Protein AF-A0A832IEU7-F1 (afdb_monomer_lite)

pLDDT: mean 92.46, std 7.79, range [55.72, 98.38]

Secondary structure (DSSP, 8-state):
--------------SS-HHHHHHHHHHHHTTT-S------

Structure (mmCIF, N/CA/C/O backbone):
data_AF-A0A832IEU7-F1
#
_entry.id   AF-A0A832IEU7-F1
#
loop_
_atom_site.group_PDB
_atom_site.id
_atom_site.type_symbol
_atom_site.label_atom_id
_atom_site.label_alt_id
_atom_site.label_comp_id
_atom_site.label_asym_id
_atom_site.label_entity_id
_atom_site.label_seq_id
_atom_site.pdbx_PDB_ins_code
_atom_site.Cartn_x
_atom_site.Cartn_y
_atom_site.Cartn_z
_atom_site.occupancy
_atom_site.B_iso_or_equiv
_atom_site.auth_seq_id
_atom_site.auth_comp_id
_atom_site.auth_asym_id
_atom_site.auth_atom_id
_atom_site.pdbx_PDB_model_num
ATOM 1 N N . MET A 1 1 ? -18.410 -5.354 19.454 1.00 55.72 1 MET A N 1
ATOM 2 C CA . MET A 1 1 ? -17.688 -4.085 19.224 1.00 55.72 1 MET A CA 1
ATOM 3 C C . MET A 1 1 ? -17.721 -3.835 17.735 1.00 55.72 1 MET A C 1
ATOM 5 O O . MET A 1 1 ? -17.262 -4.695 16.997 1.00 55.72 1 MET A O 1
ATOM 9 N N . GLU A 1 2 ? -18.324 -2.737 17.299 1.00 79.88 2 GLU A N 1
ATOM 10 C CA . GLU A 1 2 ? -18.271 -2.326 15.895 1.00 79.88 2 GLU A CA 1
ATOM 11 C C . GLU A 1 2 ? -16.949 -1.590 15.645 1.00 79.88 2 GLU A C 1
ATOM 13 O O . GLU A 1 2 ? -16.485 -0.832 16.499 1.00 79.88 2 GLU A O 1
ATOM 18 N N . SER A 1 3 ? -16.308 -1.850 14.508 1.00 86.19 3 SER A N 1
ATOM 19 C CA . SER A 1 3 ? -15.075 -1.173 14.098 1.00 86.19 3 SER A CA 1
ATOM 20 C C . SER A 1 3 ? -15.345 -0.381 12.827 1.00 86.19 3 SER A C 1
ATOM 22 O O . SER A 1 3 ? -15.869 -0.924 11.858 1.00 86.19 3 SER A O 1
ATOM 24 N N . VAL A 1 4 ? -14.989 0.902 12.842 1.00 90.19 4 VAL A N 1
ATOM 25 C CA . VAL A 1 4 ? -15.127 1.803 11.694 1.00 90.19 4 VAL A CA 1
ATOM 26 C C . VAL A 1 4 ? -13.764 1.947 11.031 1.00 90.19 4 VAL A C 1
ATOM 28 O O . VAL A 1 4 ? -12.774 2.232 11.705 1.00 90.19 4 VAL A O 1
ATOM 31 N N . TYR A 1 5 ? -13.719 1.767 9.713 1.00 91.25 5 TYR A N 1
ATOM 32 C CA . TYR A 1 5 ? -12.505 1.894 8.912 1.00 91.25 5 TYR A CA 1
ATOM 33 C C . TYR A 1 5 ? -12.665 2.975 7.853 1.00 91.25 5 TYR A C 1
ATOM 35 O O . TYR A 1 5 ? -13.763 3.250 7.372 1.00 91.25 5 TYR A O 1
ATOM 43 N N . LYS A 1 6 ? -11.536 3.580 7.488 1.00 90.81 6 LYS A N 1
ATOM 44 C CA . LYS A 1 6 ? -11.456 4.544 6.397 1.00 90.81 6 LYS A CA 1
ATOM 45 C C . LYS A 1 6 ? -11.001 3.822 5.134 1.00 90.81 6 LYS A C 1
ATOM 47 O O . LYS A 1 6 ? -9.938 3.208 5.141 1.00 90.81 6 LYS A O 1
ATOM 52 N N . VAL A 1 7 ? -11.771 3.959 4.061 1.00 93.38 7 VAL A N 1
ATOM 53 C CA . VAL A 1 7 ? -11.349 3.566 2.712 1.00 93.38 7 VAL A CA 1
ATOM 54 C C . VAL A 1 7 ? -10.705 4.778 2.041 1.00 93.38 7 VAL A C 1
ATOM 56 O O . VAL A 1 7 ? -11.211 5.897 2.159 1.00 93.38 7 VAL A O 1
ATOM 59 N N . ILE A 1 8 ? -9.558 4.570 1.400 1.00 93.12 8 ILE A N 1
ATOM 60 C CA . ILE A 1 8 ? -8.830 5.590 0.641 1.00 93.12 8 ILE A CA 1
ATOM 61 C C . ILE A 1 8 ? -8.364 4.995 -0.684 1.00 93.12 8 ILE A C 1
ATOM 63 O O . ILE A 1 8 ? -8.029 3.815 -0.739 1.00 93.12 8 ILE A O 1
ATOM 67 N N . GLU A 1 9 ? -8.291 5.821 -1.721 1.00 95.56 9 GLU A N 1
ATOM 68 C CA . GLU A 1 9 ? -7.681 5.444 -2.994 1.00 95.56 9 GLU A CA 1
ATOM 69 C C . GLU A 1 9 ? -6.219 5.891 -3.024 1.00 95.56 9 GLU A C 1
ATOM 71 O O . GLU A 1 9 ? -5.880 7.001 -2.599 1.00 95.56 9 GLU A O 1
ATOM 76 N N . ILE A 1 10 ? -5.346 5.017 -3.523 1.00 94.50 10 ILE A N 1
ATOM 77 C CA . ILE A 1 10 ? -3.918 5.285 -3.694 1.00 94.50 10 ILE A CA 1
ATOM 78 C C . ILE A 1 10 ? -3.486 4.877 -5.098 1.00 94.50 10 ILE A C 1
ATOM 80 O O . ILE A 1 10 ? -3.986 3.907 -5.657 1.00 94.50 10 ILE A O 1
ATOM 84 N N . ILE A 1 11 ? -2.531 5.615 -5.660 1.00 95.88 11 ILE A N 1
ATOM 85 C CA . ILE A 1 11 ? -1.982 5.336 -6.986 1.00 95.88 11 ILE A CA 1
ATOM 86 C C . ILE A 1 11 ? -0.487 5.087 -6.836 1.00 95.88 11 ILE A C 1
ATOM 88 O O . ILE A 1 11 ? 0.242 5.924 -6.302 1.00 95.88 11 ILE A O 1
ATOM 92 N N . GLY A 1 12 ? -0.039 3.933 -7.321 1.00 96.50 12 GLY A N 1
ATOM 93 C CA . GLY A 1 12 ? 1.372 3.621 -7.495 1.00 96.50 12 GLY A CA 1
ATOM 94 C C . GLY A 1 12 ? 1.742 3.561 -8.965 1.00 96.50 12 GLY A C 1
ATOM 95 O O . GLY A 1 12 ? 0.898 3.405 -9.843 1.00 96.50 12 GLY A O 1
ATOM 96 N N . SER A 1 13 ? 3.035 3.672 -9.231 1.00 97.88 13 SER A N 1
ATOM 97 C CA . SER A 1 13 ? 3.584 3.584 -10.578 1.00 97.88 13 SER A CA 1
ATOM 98 C C . SER A 1 13 ? 4.848 2.740 -10.567 1.00 97.88 13 SER A C 1
ATOM 100 O O . SER A 1 13 ? 5.627 2.794 -9.612 1.00 97.88 13 SER A O 1
ATOM 102 N N . SER A 1 14 ? 5.077 2.009 -11.650 1.00 98.00 14 SER A N 1
ATOM 103 C CA . SER A 1 14 ? 6.340 1.336 -11.926 1.00 98.00 14 SER A CA 1
ATOM 104 C C . SER A 1 14 ? 6.590 1.326 -13.432 1.00 98.00 14 SER A C 1
ATOM 106 O O . SER A 1 14 ? 5.658 1.388 -14.234 1.00 98.00 14 SER A O 1
ATOM 108 N N . LYS A 1 15 ? 7.870 1.276 -13.808 1.00 98.19 15 LYS A N 1
ATOM 109 C CA . LYS A 1 15 ? 8.3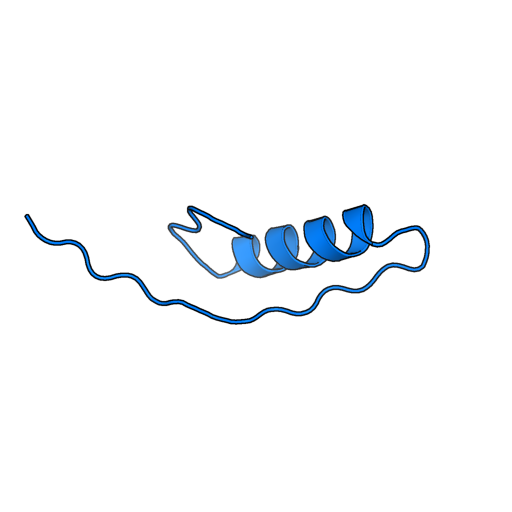04 1.077 -15.196 1.00 98.19 15 LYS A CA 1
ATOM 110 C C . LYS A 1 15 ? 8.342 -0.401 -15.589 1.00 98.19 15 LYS A C 1
ATOM 112 O O . LYS A 1 15 ? 8.502 -0.693 -16.768 1.00 98.19 15 LYS A O 1
ATOM 117 N N . THR A 1 16 ? 8.241 -1.30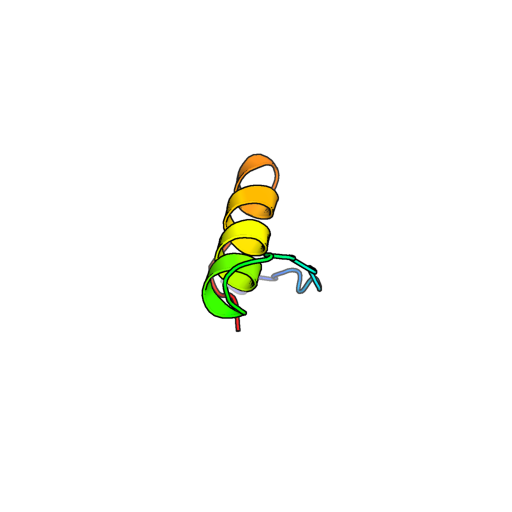5 -14.618 1.00 98.00 16 THR A N 1
ATOM 118 C CA . THR A 1 16 ? 8.456 -2.740 -14.813 1.00 98.00 16 THR A CA 1
ATOM 119 C C . THR A 1 16 ? 7.142 -3.470 -15.041 1.00 98.00 16 THR A C 1
ATOM 121 O O . THR A 1 16 ? 6.988 -4.160 -16.044 1.00 98.00 16 THR A O 1
ATOM 124 N N . SER A 1 17 ? 6.191 -3.331 -14.115 1.00 98.38 17 SER A N 1
ATOM 125 C CA . SER A 1 17 ? 4.909 -4.031 -14.181 1.00 98.38 17 SER A CA 1
ATOM 126 C C . SER A 1 17 ? 3.849 -3.368 -13.301 1.00 98.38 17 SER A C 1
ATOM 128 O O . SER A 1 17 ? 4.148 -2.505 -12.470 1.00 98.38 17 SER A O 1
ATOM 130 N N . TRP A 1 18 ? 2.595 -3.777 -13.479 1.00 97.12 18 TRP A N 1
ATOM 131 C CA . TRP A 1 18 ? 1.490 -3.289 -12.659 1.00 97.12 18 TRP A CA 1
ATOM 132 C C . TRP A 1 18 ? 1.561 -3.837 -11.223 1.00 97.12 18 TRP A C 1
ATOM 134 O O . TRP A 1 18 ? 1.242 -3.112 -10.285 1.00 97.12 18 TRP A O 1
ATOM 144 N N . GLU A 1 19 ? 2.046 -5.067 -11.024 1.00 97.00 19 GLU A N 1
ATOM 145 C CA . GLU A 1 19 ? 2.226 -5.678 -9.701 1.00 97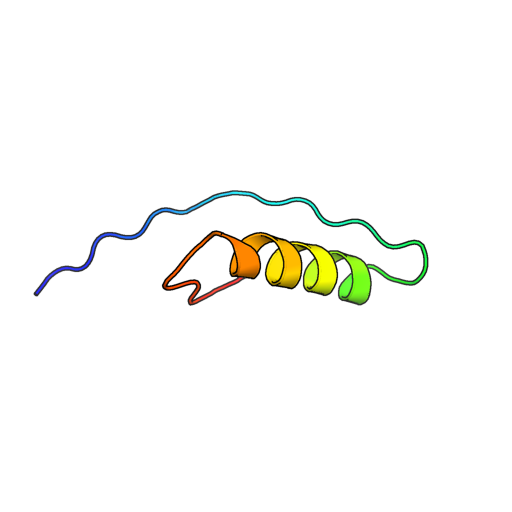.00 19 GLU A CA 1
ATOM 146 C C . GLU A 1 19 ? 3.236 -4.890 -8.867 1.00 97.00 19 GLU A C 1
ATOM 148 O O . GLU A 1 19 ? 3.020 -4.636 -7.681 1.00 97.00 19 GLU A O 1
ATOM 153 N N . GLU A 1 20 ? 4.336 -4.464 -9.495 1.00 98.00 20 GLU A N 1
ATOM 154 C CA . GLU A 1 20 ? 5.331 -3.627 -8.831 1.00 98.00 20 GLU A CA 1
ATOM 155 C C . GLU A 1 20 ? 4.748 -2.245 -8.500 1.00 98.00 20 GLU A C 1
ATOM 157 O O . GLU A 1 20 ? 4.970 -1.726 -7.407 1.00 98.00 20 GLU A O 1
ATOM 162 N N . ALA A 1 21 ? 3.943 -1.665 -9.398 1.00 98.12 21 ALA A N 1
ATOM 163 C CA . ALA A 1 21 ? 3.250 -0.404 -9.140 1.00 98.12 21 ALA A CA 1
ATOM 164 C C . ALA A 1 21 ? 2.306 -0.504 -7.927 1.00 98.12 21 ALA A C 1
ATOM 166 O O . ALA A 1 21 ? 2.343 0.364 -7.052 1.00 98.12 21 ALA A O 1
ATOM 167 N N . ALA A 1 22 ? 1.515 -1.578 -7.838 1.00 96.69 22 ALA A N 1
ATOM 168 C CA . ALA A 1 22 ? 0.618 -1.840 -6.714 1.00 96.69 22 ALA A CA 1
ATOM 169 C C . ALA A 1 22 ? 1.396 -2.016 -5.401 1.00 96.69 22 ALA A C 1
ATOM 171 O O . ALA A 1 22 ? 1.088 -1.365 -4.399 1.00 96.69 22 ALA A O 1
ATOM 172 N N . LYS A 1 23 ? 2.471 -2.816 -5.419 1.00 96.56 23 LYS A N 1
ATOM 173 C CA . LYS A 1 23 ? 3.363 -2.998 -4.266 1.00 96.56 23 LYS A CA 1
ATOM 174 C C . LYS A 1 23 ? 3.939 -1.664 -3.780 1.00 96.56 23 LYS A C 1
ATOM 176 O O . LYS A 1 23 ? 3.864 -1.371 -2.587 1.00 96.56 23 LYS A O 1
ATOM 181 N N . ASN A 1 24 ? 4.443 -0.831 -4.691 1.00 97.81 24 ASN A N 1
ATOM 182 C CA . ASN A 1 24 ? 5.013 0.478 -4.361 1.00 97.81 24 ASN A CA 1
ATOM 183 C C . ASN A 1 24 ? 3.989 1.402 -3.679 1.00 97.81 24 ASN A C 1
ATOM 185 O O . ASN A 1 24 ? 4.344 2.131 -2.745 1.00 97.81 24 ASN A O 1
ATOM 189 N N . ALA A 1 25 ? 2.725 1.373 -4.122 1.00 97.25 25 ALA A N 1
ATOM 190 C CA . ALA A 1 25 ? 1.646 2.152 -3.514 1.00 97.25 25 ALA A CA 1
ATOM 191 C C . ALA A 1 25 ? 1.420 1.739 -2.054 1.00 97.25 25 ALA A C 1
ATOM 193 O O . ALA A 1 25 ? 1.449 2.584 -1.154 1.00 97.25 25 ALA A O 1
ATOM 194 N N . VAL A 1 26 ? 1.253 0.433 -1.817 1.00 95.56 26 VAL A N 1
ATOM 195 C CA . VAL A 1 26 ? 0.986 -0.130 -0.487 1.00 95.56 26 VAL A CA 1
ATOM 196 C C . VAL A 1 26 ? 2.161 0.114 0.458 1.00 95.56 26 VAL A C 1
ATOM 198 O O . VAL A 1 26 ? 1.961 0.600 1.571 1.00 95.56 26 VAL A O 1
ATOM 201 N N . GLU A 1 27 ? 3.395 -0.144 0.015 1.00 95.94 27 GLU A N 1
ATOM 202 C CA . GLU A 1 27 ? 4.597 0.080 0.828 1.00 95.94 27 GLU A CA 1
ATOM 203 C C . GLU A 1 27 ? 4.781 1.553 1.202 1.00 95.94 27 GLU A C 1
ATOM 205 O O . GLU A 1 27 ? 5.217 1.869 2.309 1.00 95.94 27 GLU A O 1
ATOM 210 N N . THR A 1 28 ? 4.441 2.475 0.300 1.00 96.81 28 THR A N 1
ATOM 211 C CA . THR A 1 28 ? 4.527 3.912 0.583 1.00 96.81 28 THR A CA 1
ATOM 212 C C . THR A 1 28 ? 3.459 4.340 1.584 1.00 96.81 28 THR A C 1
ATOM 214 O O . THR A 1 28 ? 3.779 5.045 2.542 1.00 96.81 28 THR A O 1
ATOM 217 N N . ALA A 1 29 ? 2.218 3.876 1.417 1.00 95.81 29 ALA A N 1
ATOM 218 C CA . ALA A 1 29 ? 1.124 4.146 2.346 1.00 95.81 29 ALA A CA 1
ATOM 219 C C . ALA A 1 29 ? 1.411 3.597 3.757 1.00 95.81 29 ALA A C 1
ATOM 221 O O . ALA A 1 29 ? 1.144 4.272 4.753 1.00 95.81 29 ALA A O 1
ATOM 222 N N . ALA 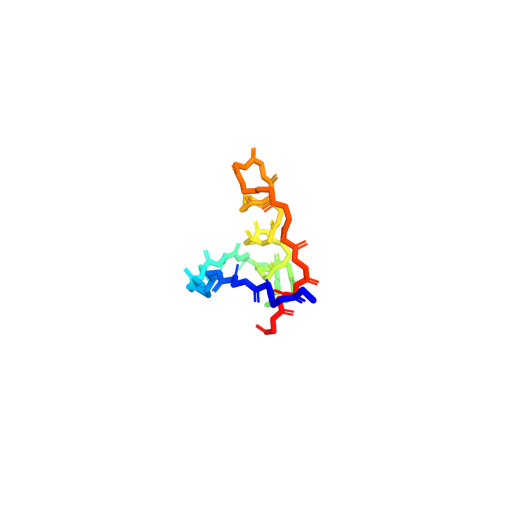A 1 30 ? 2.034 2.420 3.856 1.00 95.12 30 ALA A N 1
ATOM 223 C CA . ALA A 1 30 ? 2.380 1.777 5.126 1.00 95.12 30 ALA A CA 1
ATOM 224 C C . ALA A 1 30 ? 3.403 2.549 5.974 1.00 95.12 30 ALA A C 1
ATOM 226 O O . ALA A 1 30 ? 3.510 2.310 7.176 1.00 95.12 30 ALA A O 1
ATOM 227 N N . LYS A 1 31 ? 4.133 3.508 5.390 1.00 96.50 31 LYS A N 1
ATOM 228 C CA . LYS A 1 31 ? 5.068 4.364 6.142 1.00 96.50 31 LYS A CA 1
ATOM 229 C C . LYS A 1 31 ? 4.354 5.368 7.046 1.00 96.50 31 LYS A C 1
ATOM 231 O O . LYS A 1 31 ? 4.936 5.805 8.035 1.00 96.50 31 LYS A O 1
ATOM 236 N N . SER A 1 32 ? 3.129 5.764 6.703 1.00 95.06 32 SER A N 1
ATOM 237 C CA . SER A 1 32 ? 2.384 6.818 7.404 1.00 95.06 32 SER A CA 1
ATOM 238 C C . SER A 1 32 ? 1.051 6.343 7.980 1.00 95.06 32 SER A C 1
ATOM 240 O O . SER A 1 32 ? 0.586 6.905 8.973 1.00 95.06 32 SER A O 1
ATOM 242 N N . LEU A 1 33 ? 0.444 5.305 7.402 1.00 92.81 33 LEU A N 1
ATOM 243 C CA . LEU A 1 33 ? -0.838 4.762 7.836 1.00 92.81 33 LEU A CA 1
ATOM 244 C C . LEU A 1 33 ? -0.644 3.512 8.694 1.00 92.81 33 LEU A C 1
ATOM 246 O O . LEU A 1 33 ? 0.102 2.600 8.346 1.00 92.81 33 LEU A O 1
ATOM 250 N N . LYS A 1 34 ? -1.353 3.469 9.823 1.00 89.25 34 LYS A N 1
ATOM 251 C CA . LYS A 1 34 ? -1.415 2.310 10.722 1.00 89.25 34 LYS A CA 1
ATOM 252 C C . LYS A 1 34 ? -2.688 1.516 10.443 1.00 89.25 34 LYS A C 1
ATOM 254 O O . LYS A 1 34 ? -3.664 2.090 9.971 1.00 89.25 34 LYS A O 1
ATOM 259 N N . GLU A 1 35 ? -2.683 0.226 10.777 1.00 88.88 35 GLU A N 1
ATOM 260 C CA . GLU A 1 35 ? 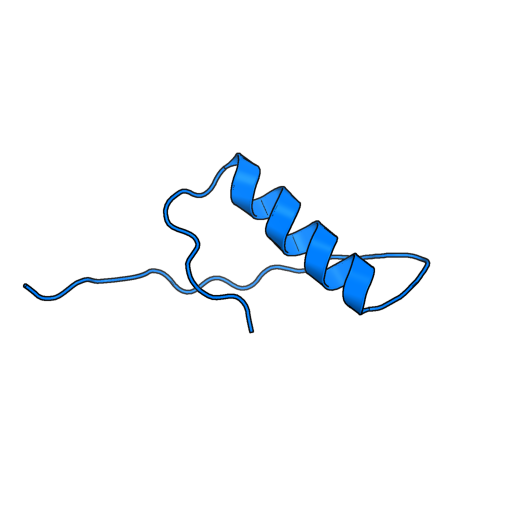-3.842 -0.665 10.594 1.00 88.88 35 GLU A CA 1
ATOM 261 C C . GLU A 1 35 ? -4.318 -0.773 9.127 1.00 88.88 35 GLU A C 1
ATOM 263 O O . GLU A 1 35 ? -5.510 -0.930 8.865 1.00 88.88 35 GLU A O 1
ATOM 268 N N . LEU A 1 36 ? -3.396 -0.716 8.155 1.00 88.81 36 LEU A N 1
ATOM 269 C CA . LEU A 1 36 ? -3.675 -1.148 6.780 1.00 88.81 36 LEU A CA 1
ATOM 270 C C . LEU A 1 36 ? -3.937 -2.659 6.785 1.00 88.81 36 LEU A C 1
ATOM 272 O O . LEU A 1 36 ? -3.067 -3.430 7.186 1.00 88.81 36 LEU A O 1
ATOM 276 N N . ARG A 1 37 ? -5.139 -3.078 6.375 1.00 87.38 37 ARG A N 1
ATOM 277 C CA . ARG A 1 37 ? -5.575 -4.485 6.483 1.00 87.38 37 ARG A CA 1
ATOM 278 C C . ARG A 1 37 ? -5.871 -5.153 5.151 1.00 87.38 37 ARG A C 1
ATOM 280 O O . ARG A 1 37 ? -5.615 -6.343 5.013 1.00 87.38 37 ARG A O 1
ATOM 287 N N . VAL A 1 38 ? -6.422 -4.409 4.201 1.00 86.12 38 VAL A N 1
ATOM 288 C CA . VAL A 1 38 ? -6.811 -4.922 2.888 1.00 86.12 38 VAL A CA 1
ATOM 289 C C . VAL A 1 38 ? -6.439 -3.875 1.847 1.00 86.12 38 VAL A C 1
ATOM 291 O O . VAL A 1 38 ? -6.680 -2.687 2.062 1.00 86.12 38 VAL A O 1
ATOM 294 N N . ALA A 1 39 ? -5.830 -4.329 0.758 1.00 85.31 39 ALA A N 1
ATOM 295 C CA . ALA A 1 39 ? -5.647 -3.580 -0.476 1.00 85.31 39 ALA A CA 1
ATOM 296 C C . ALA A 1 39 ? -6.168 -4.478 -1.605 1.00 85.31 39 ALA A C 1
ATOM 298 O O . ALA A 1 39 ? -5.785 -5.651 -1.654 1.00 85.31 39 ALA A O 1
ATOM 299 N N . GLU A 1 40 ? -7.074 -3.948 -2.425 1.00 77.00 40 GLU A N 1
ATOM 300 C CA . GLU A 1 40 ? -7.718 -4.6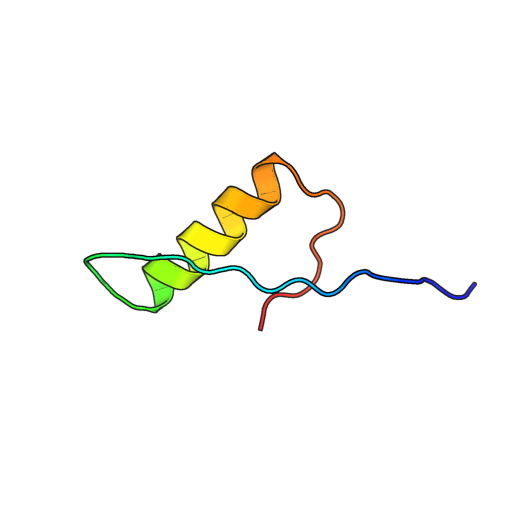38 -3.553 1.00 77.00 40 GLU A CA 1
ATOM 301 C C . GLU A 1 40 ? -7.346 -3.998 -4.892 1.00 77.00 40 GLU A C 1
ATOM 303 O O . GLU A 1 40 ? -7.092 -2.770 -4.905 1.00 77.00 40 GLU A O 1
#

Sequence (40 aa):
MESVYKVIEIIGSSKTSWEEAAKNAVETAAKSLKELRVAE

Radius of gyration: 11.99 Å; chains: 1; bounding box: 27×12×34 Å

Foldseek 3Di:
DDDDDDDDDWWFDDPPDVVVRQVRRVVVCVVPDPPPDDDD